Protein AF-A0A949IE96-F1 (afdb_monomer_lite)

Foldseek 3Di:
DVVVVVVVCVVDPVVVVVVVVVVVVLVVVLVCQVVVVDPDHSVVSVVVVVVVVVVVVVVLVVVCVVVVHDRPD

Sequence (73 aa):
MFRKIDDILNRITMYKVALYYLIFLLAAGFVLSAMHILSFTYGSLLISVAVLLAANYVFNKIFGALFGVHTNS

pLDDT: mean 84.3, std 8.8, range [48.38, 94.88]

Structure (mmCIF, N/CA/C/O backbone):
data_AF-A0A949IE96-F1
#
_entry.id   AF-A0A949IE96-F1
#
loop_
_atom_site.group_PDB
_atom_site.id
_atom_site.type_symbol
_atom_site.label_atom_id
_atom_site.label_alt_id
_atom_site.label_comp_id
_atom_site.label_asym_id
_atom_site.label_entity_id
_atom_site.label_seq_id
_atom_site.pdbx_PDB_ins_code
_atom_site.Cartn_x
_atom_site.Cartn_y
_atom_site.Cartn_z
_atom_site.occupancy
_atom_site.B_iso_or_equiv
_atom_site.auth_seq_id
_atom_site.auth_comp_id
_atom_site.auth_asym_id
_atom_site.auth_atom_id
_atom_site.pdbx_PDB_model_num
ATOM 1 N N . MET A 1 1 ? -25.712 -22.387 -8.235 1.00 57.12 1 MET A N 1
ATOM 2 C CA . MET A 1 1 ? -24.381 -21.781 -8.468 1.00 57.12 1 MET A CA 1
ATOM 3 C C . MET A 1 1 ? -24.050 -20.704 -7.438 1.00 57.12 1 MET A C 1
ATOM 5 O O . MET A 1 1 ? -22.989 -20.806 -6.846 1.00 57.12 1 MET A O 1
ATOM 9 N N . PHE A 1 2 ? -24.964 -19.771 -7.134 1.00 65.50 2 PHE A N 1
ATOM 10 C CA . PHE A 1 2 ? -24.737 -18.711 -6.135 1.00 65.50 2 PHE A CA 1
ATOM 11 C C . PHE A 1 2 ? -24.572 -19.185 -4.680 1.00 65.50 2 PHE A C 1
ATOM 13 O O . PHE A 1 2 ? -23.682 -18.692 -4.004 1.00 65.50 2 PHE A O 1
ATOM 20 N N . ARG A 1 3 ? -25.313 -20.213 -4.228 1.00 72.94 3 ARG A N 1
ATOM 21 C CA . ARG A 1 3 ? -25.230 -20.702 -2.829 1.00 72.94 3 ARG A CA 1
ATOM 22 C C . ARG A 1 3 ? -23.816 -21.099 -2.387 1.00 72.94 3 ARG A C 1
ATOM 24 O O . ARG A 1 3 ? -23.419 -20.778 -1.284 1.00 72.94 3 ARG A O 1
ATOM 31 N N . LYS A 1 4 ? -23.024 -21.725 -3.268 1.00 76.81 4 LYS A N 1
ATOM 32 C CA . LYS A 1 4 ? -21.643 -22.124 -2.933 1.00 76.81 4 LYS A CA 1
ATOM 33 C C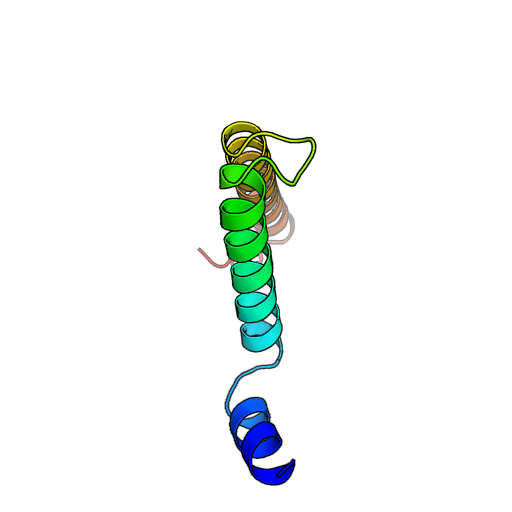 . LYS A 1 4 ? -20.718 -20.921 -2.741 1.00 76.81 4 LYS A C 1
ATOM 35 O O . LYS A 1 4 ? -19.838 -20.967 -1.893 1.00 76.81 4 LYS A O 1
ATOM 40 N N . ILE A 1 5 ? -20.899 -19.877 -3.552 1.00 77.94 5 ILE A N 1
ATOM 41 C CA . ILE A 1 5 ? -20.111 -18.645 -3.454 1.00 77.94 5 ILE A CA 1
ATOM 42 C C . ILE A 1 5 ? -20.532 -17.887 -2.194 1.00 77.94 5 ILE A C 1
ATOM 44 O O . ILE A 1 5 ? -19.659 -17.475 -1.443 1.00 77.94 5 ILE A O 1
ATOM 48 N N . ASP A 1 6 ? -21.836 -17.797 -1.917 1.00 76.19 6 ASP A N 1
ATOM 49 C CA . ASP A 1 6 ? -22.370 -17.198 -0.687 1.00 76.19 6 ASP A CA 1
ATOM 50 C C . ASP A 1 6 ? -21.896 -17.920 0.575 1.00 76.19 6 ASP A C 1
ATOM 52 O O . ASP A 1 6 ? -21.506 -17.267 1.534 1.00 76.19 6 ASP A O 1
ATOM 56 N N . ASP A 1 7 ? -21.866 -19.254 0.588 1.00 78.31 7 ASP A N 1
ATOM 57 C CA . ASP A 1 7 ? -21.404 -20.021 1.751 1.00 78.31 7 ASP A CA 1
ATOM 58 C C . ASP A 1 7 ? -19.906 -19.788 2.017 1.00 78.31 7 ASP A C 1
ATOM 60 O O . ASP A 1 7 ? -19.475 -19.680 3.167 1.00 78.31 7 ASP A O 1
ATOM 64 N N . ILE A 1 8 ? -19.100 -19.658 0.956 1.00 77.81 8 ILE A N 1
ATOM 65 C CA . ILE A 1 8 ? -17.678 -19.297 1.059 1.00 77.81 8 ILE A CA 1
ATOM 66 C C . ILE A 1 8 ? -17.532 -17.847 1.529 1.00 77.81 8 ILE A C 1
ATOM 68 O O . ILE A 1 8 ? -16.711 -17.567 2.404 1.00 77.81 8 ILE A O 1
ATOM 72 N N . LEU A 1 9 ? -18.329 -16.937 0.970 1.00 75.31 9 LEU A N 1
ATOM 73 C CA . LEU A 1 9 ? -18.286 -15.513 1.275 1.00 75.31 9 LEU A CA 1
ATOM 74 C C . LEU A 1 9 ? -18.737 -15.233 2.709 1.00 75.31 9 LEU A C 1
ATOM 76 O O . LEU A 1 9 ? -18.103 -14.435 3.379 1.00 75.31 9 LEU A O 1
ATOM 80 N N . ASN A 1 10 ? -19.744 -15.943 3.219 1.00 76.25 10 ASN A N 1
ATOM 81 C CA . ASN A 1 10 ? -20.183 -15.859 4.614 1.00 76.25 10 ASN A CA 1
ATOM 82 C C . ASN A 1 10 ? -19.172 -16.465 5.592 1.00 76.25 10 ASN A C 1
ATOM 84 O O . ASN A 1 10 ? -19.114 -16.065 6.754 1.00 76.25 10 ASN A O 1
ATOM 88 N N . ARG A 1 11 ? -18.359 -17.428 5.145 1.00 76.25 11 ARG A N 1
ATOM 89 C CA . ARG A 1 11 ? -17.299 -18.027 5.967 1.00 76.25 11 ARG A CA 1
ATOM 90 C C . ARG A 1 11 ? -16.090 -17.104 6.123 1.00 76.25 11 ARG A C 1
ATOM 92 O O . ARG A 1 11 ? -15.312 -17.257 7.066 1.00 76.25 11 ARG A O 1
ATOM 99 N N . ILE A 1 12 ? -15.906 -16.168 5.198 1.00 79.50 12 ILE A N 1
ATOM 100 C CA . ILE A 1 12 ? -14.805 -15.210 5.190 1.00 79.50 12 ILE A CA 1
ATOM 101 C C . ILE A 1 12 ? -15.353 -13.863 5.675 1.00 79.50 12 ILE A C 1
ATOM 103 O O . ILE A 1 12 ? -16.358 -13.375 5.184 1.00 79.50 12 ILE A O 1
ATOM 107 N N . THR A 1 13 ? -14.704 -13.213 6.643 1.00 78.50 13 THR A N 1
ATOM 108 C CA . THR A 1 13 ? -15.141 -11.864 7.037 1.00 78.50 13 THR A CA 1
ATOM 109 C C . THR A 1 13 ? -15.042 -10.920 5.835 1.00 78.50 13 THR A C 1
ATOM 111 O O . THR A 1 13 ? -14.051 -10.972 5.105 1.00 78.50 13 THR A O 1
ATOM 114 N N . MET A 1 14 ? -16.028 -10.036 5.626 1.00 76.81 14 MET A N 1
ATOM 115 C CA . MET A 1 14 ? -16.036 -9.104 4.480 1.00 76.81 14 MET A CA 1
ATOM 116 C C . MET A 1 14 ? -14.703 -8.357 4.297 1.00 76.81 14 MET A C 1
ATOM 118 O O . MET A 1 14 ? -14.249 -8.160 3.172 1.00 76.81 14 MET A O 1
ATOM 122 N N . TYR A 1 15 ? -14.024 -8.025 5.400 1.00 77.88 15 TYR A N 1
ATOM 123 C CA . TYR A 1 15 ? -12.681 -7.440 5.391 1.00 77.88 15 TYR A CA 1
ATOM 124 C C . TYR A 1 15 ? -11.641 -8.286 4.631 1.00 77.88 15 TYR A C 1
ATOM 126 O O . TYR A 1 15 ? -10.876 -7.764 3.823 1.00 77.88 15 TYR A O 1
ATOM 134 N N . LYS A 1 16 ? -11.616 -9.605 4.848 1.00 82.12 16 LYS A N 1
ATOM 135 C CA . LYS A 1 16 ? -10.666 -10.512 4.186 1.00 82.12 16 LYS A CA 1
ATOM 136 C C . LYS A 1 16 ? -10.945 -10.635 2.689 1.00 82.12 16 LYS A C 1
ATOM 138 O O . LYS A 1 16 ? -10.002 -10.734 1.915 1.00 82.12 16 LYS A O 1
ATOM 143 N N . VAL A 1 17 ? -12.212 -10.584 2.277 1.00 86.31 17 VAL A N 1
ATOM 144 C CA . VAL A 1 17 ? -12.600 -10.604 0.855 1.00 86.31 17 VAL A CA 1
ATOM 145 C C . VAL A 1 17 ? -12.052 -9.374 0.141 1.00 86.31 17 VAL A C 1
ATOM 147 O O . VAL A 1 17 ? -11.402 -9.504 -0.895 1.00 86.31 17 VAL A O 1
ATOM 150 N N . ALA A 1 18 ? -12.260 -8.191 0.726 1.00 86.19 18 ALA A N 1
ATOM 151 C CA . ALA A 1 18 ? -11.721 -6.945 0.195 1.00 86.19 18 ALA A CA 1
ATOM 152 C C . ALA A 1 18 ? -10.187 -6.993 0.102 1.00 86.19 18 ALA A C 1
ATOM 154 O O . ALA A 1 18 ? -9.617 -6.604 -0.915 1.00 86.19 18 ALA A O 1
ATOM 155 N N . LEU A 1 19 ? -9.523 -7.542 1.123 1.00 86.25 19 LEU A N 1
ATOM 156 C CA . LEU A 1 19 ? -8.070 -7.704 1.140 1.00 86.25 19 LEU A CA 1
ATOM 157 C C . LEU A 1 19 ? -7.577 -8.658 0.039 1.00 86.25 19 LEU A C 1
ATOM 159 O O . LEU A 1 19 ? -6.638 -8.317 -0.676 1.00 86.25 19 LEU A O 1
ATOM 163 N N . TYR A 1 20 ? -8.215 -9.817 -0.156 1.00 88.50 20 TYR A N 1
ATOM 164 C CA . TYR A 1 20 ? -7.856 -10.741 -1.241 1.00 88.50 20 TYR A CA 1
ATOM 165 C C . TYR A 1 20 ? -8.066 -10.1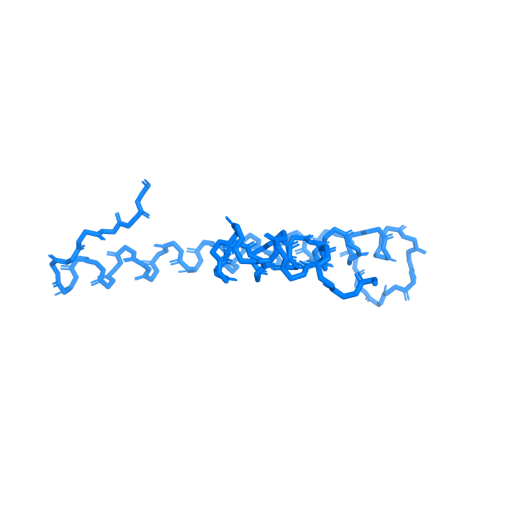28 -2.619 1.00 88.50 20 TYR A C 1
ATOM 167 O O . TYR A 1 20 ? -7.230 -10.306 -3.503 1.00 88.50 20 TYR A O 1
ATOM 175 N N . TYR A 1 21 ? -9.149 -9.374 -2.794 1.00 90.19 21 TYR A N 1
ATOM 176 C CA . TYR A 1 21 ? -9.403 -8.661 -4.035 1.00 90.19 21 TYR A CA 1
ATOM 177 C C . TYR A 1 21 ? -8.332 -7.598 -4.308 1.00 90.19 21 TYR A C 1
ATOM 179 O O . TYR A 1 21 ? -7.829 -7.496 -5.426 1.00 90.19 21 TYR A O 1
ATOM 187 N N . LEU A 1 22 ? -7.912 -6.859 -3.279 1.00 88.88 22 LEU A N 1
ATOM 188 C CA . LEU A 1 22 ? -6.847 -5.868 -3.402 1.00 88.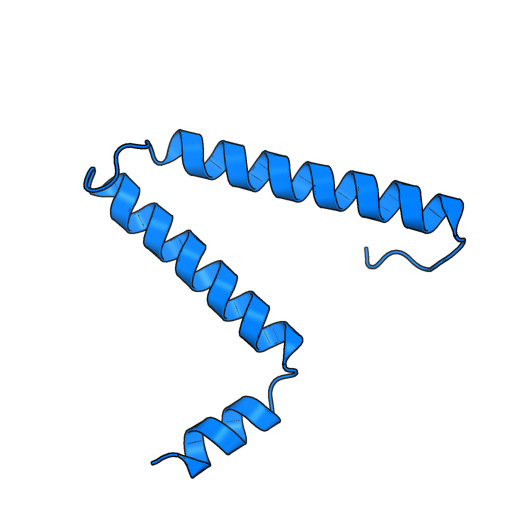88 22 LEU A CA 1
ATOM 189 C C . LEU A 1 22 ? -5.503 -6.516 -3.770 1.00 88.88 22 LEU A C 1
ATOM 191 O O . LEU A 1 22 ? -4.825 -6.033 -4.672 1.00 88.88 22 LEU A O 1
ATOM 195 N N . ILE A 1 23 ? -5.144 -7.638 -3.132 1.00 91.50 23 ILE A N 1
ATOM 196 C CA . ILE A 1 23 ? -3.944 -8.418 -3.484 1.00 91.50 23 ILE A CA 1
ATOM 197 C C . ILE A 1 23 ? -4.021 -8.899 -4.934 1.00 91.50 23 ILE A C 1
ATOM 199 O O . ILE A 1 23 ? -3.040 -8.790 -5.667 1.00 91.50 23 ILE A O 1
ATOM 203 N N . PHE A 1 24 ? -5.179 -9.405 -5.358 1.00 94.38 24 PHE A N 1
ATOM 204 C CA . PHE A 1 24 ? -5.392 -9.859 -6.728 1.00 94.38 24 PHE A CA 1
ATOM 205 C C . PHE A 1 24 ? -5.178 -8.729 -7.743 1.00 94.38 24 PHE A C 1
ATOM 207 O O . PHE A 1 24 ? -4.445 -8.918 -8.711 1.00 94.38 24 PHE A O 1
ATOM 214 N N . LEU A 1 25 ? -5.751 -7.545 -7.507 1.00 91.50 25 LEU A N 1
ATOM 215 C CA . LEU A 1 25 ? -5.550 -6.378 -8.372 1.00 91.50 25 LEU A CA 1
ATOM 216 C C . LEU A 1 25 ? -4.083 -5.953 -8.439 1.00 91.50 25 LEU A C 1
ATOM 218 O O . LEU A 1 25 ? -3.582 -5.621 -9.510 1.00 91.50 25 LEU A O 1
ATOM 222 N N . LEU A 1 26 ? -3.390 -5.984 -7.305 1.00 91.44 26 LEU A N 1
ATOM 223 C CA . LEU A 1 26 ? -1.987 -5.606 -7.204 1.00 91.44 26 LEU A CA 1
ATOM 224 C C . LEU A 1 26 ? -1.101 -6.600 -7.977 1.00 91.44 26 LEU A C 1
ATOM 226 O O . LEU A 1 26 ? -0.247 -6.187 -8.760 1.00 91.44 26 LEU A O 1
ATOM 230 N N . ALA A 1 27 ? -1.370 -7.903 -7.852 1.00 91.56 27 ALA A N 1
ATOM 231 C CA . ALA A 1 27 ? -0.709 -8.951 -8.628 1.00 91.56 27 ALA A CA 1
ATOM 232 C C . ALA A 1 27 ? -1.011 -8.846 -10.133 1.00 91.56 27 ALA A C 1
ATOM 234 O O . ALA A 1 27 ? -0.097 -8.935 -10.952 1.00 91.56 27 ALA A O 1
ATOM 235 N N . ALA A 1 28 ? -2.268 -8.600 -10.513 1.00 92.56 28 ALA A N 1
ATOM 236 C CA . ALA A 1 28 ? -2.651 -8.387 -11.906 1.00 92.56 28 ALA A CA 1
ATOM 237 C C . ALA A 1 28 ? -1.946 -7.156 -12.495 1.00 92.56 28 ALA A C 1
ATOM 239 O O . ALA A 1 28 ? -1.394 -7.232 -13.590 1.00 92.56 28 ALA A O 1
ATOM 240 N N . GLY A 1 29 ? -1.890 -6.051 -11.745 1.00 89.25 29 GLY A N 1
ATOM 241 C CA . GLY A 1 29 ? -1.148 -4.848 -12.116 1.00 89.25 29 GLY A CA 1
ATOM 242 C C . GLY A 1 29 ? 0.344 -5.118 -12.319 1.00 89.25 29 GLY A C 1
ATOM 243 O O . GLY A 1 29 ? 0.922 -4.614 -13.280 1.00 89.25 29 GLY A O 1
ATOM 244 N N . PHE A 1 30 ? 0.953 -5.966 -11.484 1.00 88.56 30 PHE A N 1
ATOM 245 C CA . PHE A 1 30 ? 2.336 -6.413 -11.670 1.00 88.56 30 PHE A CA 1
ATOM 246 C C . PHE A 1 30 ? 2.540 -7.171 -12.974 1.00 88.56 30 PHE A C 1
ATOM 248 O O . PHE A 1 30 ? 3.444 -6.834 -13.735 1.00 88.56 30 PHE A O 1
ATOM 255 N N . VAL A 1 31 ? 1.703 -8.175 -13.242 1.00 91.25 31 VAL A N 1
ATOM 256 C CA . VAL A 1 31 ? 1.797 -8.994 -14.460 1.00 91.25 31 VAL A CA 1
ATOM 257 C C . VAL A 1 31 ? 1.598 -8.125 -15.703 1.00 91.25 31 VAL A C 1
ATOM 259 O O . VAL A 1 31 ? 2.399 -8.175 -16.632 1.00 91.25 31 VAL A O 1
ATOM 262 N N . LEU A 1 32 ? 0.579 -7.267 -15.696 1.00 89.44 32 LEU A N 1
ATOM 263 C CA . LEU A 1 32 ? 0.261 -6.361 -16.800 1.00 89.44 32 LEU A CA 1
ATOM 264 C C . LEU A 1 32 ? 1.367 -5.325 -17.055 1.00 89.44 32 LEU A C 1
ATOM 266 O O . LEU A 1 32 ? 1.688 -5.027 -18.206 1.00 89.44 32 LEU A O 1
ATOM 270 N N . SER A 1 33 ? 1.976 -4.797 -15.992 1.00 87.19 33 SER A N 1
ATOM 271 C CA . SER A 1 33 ? 3.112 -3.878 -16.085 1.00 87.19 33 SER A CA 1
ATOM 272 C C . SER A 1 33 ? 4.388 -4.582 -16.566 1.00 87.19 33 SER A C 1
ATOM 274 O O . SER A 1 33 ? 5.121 -4.023 -17.378 1.00 87.19 33 SER A O 1
ATOM 276 N N . ALA A 1 34 ? 4.625 -5.833 -16.157 1.00 84.00 34 ALA A N 1
ATOM 277 C CA . ALA A 1 34 ? 5.739 -6.645 -16.654 1.00 84.00 34 ALA A CA 1
ATOM 278 C C . ALA A 1 34 ? 5.606 -6.980 -18.151 1.00 84.00 34 ALA A C 1
ATOM 280 O O . ALA A 1 34 ? 6.607 -7.076 -18.853 1.00 84.00 34 ALA A O 1
ATOM 281 N N . MET A 1 35 ? 4.376 -7.101 -18.659 1.00 89.75 35 MET A N 1
ATOM 282 C CA . MET A 1 35 ? 4.095 -7.272 -20.089 1.00 89.75 35 MET A CA 1
ATOM 283 C C . MET A 1 35 ? 4.178 -5.962 -20.895 1.00 89.75 35 MET A C 1
ATOM 285 O O . MET A 1 35 ? 3.862 -5.972 -22.082 1.00 89.75 35 MET A O 1
ATOM 289 N N . HIS A 1 36 ? 4.572 -4.837 -20.279 1.00 83.56 36 HIS A N 1
ATOM 290 C CA . HIS A 1 36 ? 4.617 -3.503 -20.899 1.00 83.56 36 HIS A CA 1
ATOM 291 C C . HIS A 1 36 ? 3.277 -3.023 -21.494 1.00 83.56 36 HIS A C 1
ATOM 293 O O . HIS A 1 36 ? 3.248 -2.110 -22.315 1.00 83.56 36 HIS A O 1
ATOM 299 N N . ILE A 1 37 ? 2.153 -3.607 -21.062 1.00 88.19 37 ILE A N 1
ATOM 300 C CA . ILE A 1 37 ? 0.809 -3.216 -21.521 1.00 88.19 37 ILE A CA 1
ATOM 301 C C . ILE A 1 37 ? 0.386 -1.890 -20.871 1.00 88.19 37 ILE A C 1
ATOM 303 O O . ILE A 1 37 ? -0.395 -1.130 -21.439 1.00 88.19 37 ILE A O 1
ATOM 307 N N . LEU A 1 38 ? 0.898 -1.603 -19.670 1.00 82.62 38 LEU A N 1
ATOM 308 C CA . LEU A 1 38 ? 0.579 -0.399 -18.905 1.00 82.62 38 LEU A CA 1
ATOM 309 C C . LEU A 1 38 ? 1.689 0.643 -19.061 1.00 82.62 38 LEU A C 1
ATOM 311 O O . LEU A 1 38 ? 2.870 0.308 -19.095 1.00 82.62 38 LEU A O 1
ATOM 315 N N . SER A 1 39 ? 1.304 1.922 -19.069 1.00 82.56 39 SER A N 1
ATOM 316 C CA . SER A 1 39 ? 2.211 3.073 -19.228 1.00 82.56 39 SER A CA 1
ATOM 317 C C . SER A 1 39 ? 3.190 3.288 -18.066 1.00 82.56 39 SER A C 1
ATOM 319 O O . SER A 1 39 ? 3.937 4.263 -18.065 1.00 82.56 39 SER A O 1
ATOM 321 N N . PHE A 1 40 ? 3.167 2.421 -17.054 1.00 82.75 40 PHE A N 1
ATOM 322 C CA . PHE A 1 40 ? 4.024 2.490 -15.879 1.00 82.75 40 PHE A CA 1
ATOM 323 C C . PHE A 1 40 ? 4.828 1.197 -15.721 1.00 82.75 40 PHE A C 1
ATOM 325 O O . PHE A 1 40 ? 4.353 0.102 -16.031 1.00 82.75 40 PHE A O 1
ATOM 332 N N . THR A 1 41 ? 6.049 1.326 -15.204 1.00 83.62 41 THR A N 1
ATOM 333 C CA . THR A 1 41 ? 6.988 0.215 -15.012 1.00 83.62 41 THR A CA 1
ATOM 334 C C . THR A 1 41 ? 6.676 -0.558 -13.727 1.00 83.62 41 THR A C 1
ATOM 336 O O . THR A 1 41 ? 6.191 0.003 -12.743 1.00 83.62 41 THR A O 1
ATOM 339 N N . TYR A 1 42 ? 7.038 -1.840 -13.674 1.00 79.75 42 TYR A N 1
ATOM 340 C CA . TYR A 1 42 ? 6.858 -2.671 -12.477 1.00 79.75 42 TYR A CA 1
ATOM 341 C C . TYR A 1 42 ? 7.530 -2.052 -11.235 1.00 79.75 42 TYR A C 1
ATOM 343 O O . TYR A 1 42 ? 7.009 -2.139 -10.124 1.00 79.75 42 TYR A O 1
ATOM 351 N N . GLY A 1 43 ? 8.658 -1.356 -11.429 1.00 86.12 43 GLY A N 1
ATOM 352 C CA . GLY A 1 43 ? 9.364 -0.636 -10.369 1.00 86.12 43 GLY A CA 1
ATOM 353 C C . GLY A 1 43 ? 8.558 0.521 -9.773 1.00 86.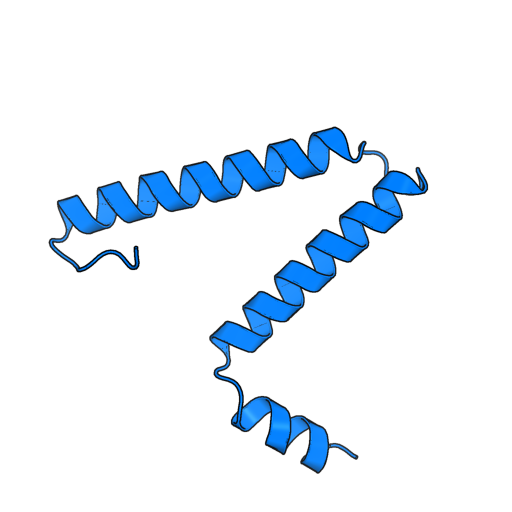12 43 GLY A C 1
ATOM 354 O O . GLY A 1 43 ? 8.544 0.681 -8.555 1.00 86.12 43 GLY A O 1
ATOM 355 N N . SER A 1 44 ? 7.833 1.297 -10.588 1.00 86.56 44 SER A N 1
ATOM 356 C CA . SER A 1 44 ? 7.008 2.394 -10.067 1.00 86.56 44 SER A CA 1
ATOM 357 C C . SER A 1 44 ? 5.814 1.868 -9.274 1.00 86.56 44 SER A C 1
ATOM 359 O O . SER A 1 44 ? 5.473 2.445 -8.246 1.00 86.56 44 SER A O 1
ATOM 361 N N . LEU A 1 45 ? 5.238 0.732 -9.687 1.00 87.44 45 LEU A N 1
ATOM 362 C CA . LEU A 1 45 ? 4.172 0.068 -8.937 1.00 87.44 45 LEU A CA 1
ATOM 363 C C . LEU A 1 45 ? 4.660 -0.387 -7.547 1.00 87.44 45 LEU A C 1
ATOM 365 O O . LEU A 1 45 ? 3.992 -0.107 -6.553 1.00 87.44 45 LEU A O 1
ATOM 369 N N . LEU A 1 46 ? 5.839 -1.024 -7.452 1.00 88.31 46 LEU A N 1
ATOM 370 C CA . LEU A 1 46 ? 6.439 -1.417 -6.163 1.00 88.31 46 LEU A CA 1
ATOM 371 C C . LEU A 1 46 ? 6.638 -0.219 -5.237 1.00 88.31 46 LEU A C 1
ATOM 373 O O . LEU A 1 46 ? 6.278 -0.285 -4.063 1.00 88.31 46 LEU A O 1
ATOM 377 N N . ILE A 1 47 ? 7.202 0.868 -5.767 1.00 92.50 47 ILE A N 1
ATOM 378 C CA . ILE A 1 47 ? 7.477 2.077 -4.986 1.00 92.50 47 ILE A CA 1
ATOM 379 C C . ILE A 1 47 ? 6.169 2.672 -4.461 1.00 92.50 47 ILE A C 1
ATOM 381 O O . ILE A 1 47 ? 6.076 2.968 -3.273 1.00 92.50 47 ILE A O 1
ATOM 385 N N . SER A 1 48 ? 5.134 2.791 -5.297 1.00 91.62 48 SER A N 1
ATOM 386 C CA . SER A 1 48 ? 3.830 3.303 -4.862 1.00 91.62 48 SER A CA 1
ATOM 387 C C . SER A 1 48 ? 3.210 2.447 -3.758 1.00 91.62 48 SER A C 1
ATOM 389 O O . SER A 1 48 ? 2.738 2.989 -2.760 1.00 91.62 48 SER A O 1
ATOM 391 N N . VAL A 1 49 ? 3.250 1.118 -3.892 1.00 92.00 49 VAL A N 1
ATOM 392 C CA . VAL A 1 49 ? 2.740 0.198 -2.864 1.00 92.00 49 VAL A CA 1
ATOM 393 C C . VAL A 1 49 ? 3.525 0.346 -1.560 1.00 92.00 49 VAL A C 1
ATOM 395 O O . VAL A 1 49 ? 2.920 0.460 -0.495 1.00 92.00 49 VAL A O 1
ATOM 398 N N . ALA A 1 50 ? 4.857 0.404 -1.628 1.00 92.56 50 ALA A N 1
ATOM 399 C CA . ALA A 1 50 ? 5.709 0.576 -0.455 1.00 92.56 50 ALA A CA 1
ATOM 400 C C . ALA A 1 50 ? 5.436 1.904 0.266 1.00 92.56 50 ALA A C 1
ATOM 402 O O . ALA A 1 50 ? 5.298 1.919 1.488 1.00 92.56 50 ALA A O 1
ATOM 403 N N . VAL A 1 51 ? 5.296 3.005 -0.479 1.00 94.88 51 VAL A N 1
ATOM 404 C CA . VAL A 1 51 ? 4.971 4.326 0.077 1.00 94.88 51 VAL A CA 1
ATOM 405 C C . VAL A 1 51 ? 3.603 4.312 0.756 1.00 94.88 51 VAL A C 1
ATOM 407 O O . VAL A 1 51 ? 3.481 4.801 1.876 1.00 94.88 51 VAL A O 1
ATOM 410 N N . LEU A 1 52 ? 2.585 3.717 0.128 1.00 92.88 52 LEU A N 1
ATOM 411 C CA . LEU A 1 52 ? 1.243 3.626 0.709 1.00 92.88 52 LEU A CA 1
ATOM 412 C C . LEU A 1 52 ? 1.220 2.778 1.986 1.00 92.88 52 LEU A C 1
ATOM 414 O O . LEU A 1 52 ? 0.589 3.168 2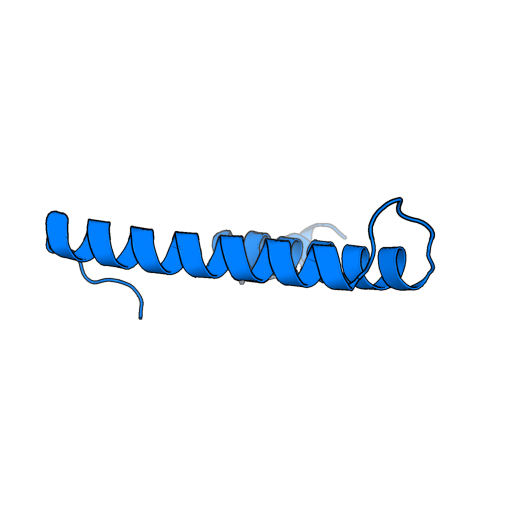.967 1.00 92.88 52 LEU A O 1
ATOM 418 N N . LEU A 1 53 ? 1.924 1.643 2.007 1.00 91.25 53 LEU A N 1
ATOM 419 C CA . LEU A 1 53 ? 2.032 0.801 3.202 1.00 91.25 53 LEU A CA 1
ATOM 420 C C . LEU A 1 53 ? 2.795 1.506 4.327 1.00 91.25 53 LEU A C 1
ATOM 422 O O . LEU A 1 53 ? 2.347 1.477 5.473 1.00 91.25 53 LEU A O 1
ATOM 426 N N . ALA A 1 54 ? 3.902 2.180 4.007 1.00 92.94 54 ALA A N 1
ATOM 427 C CA . ALA A 1 54 ? 4.670 2.956 4.975 1.00 92.94 54 ALA A CA 1
ATOM 428 C C . ALA A 1 54 ? 3.836 4.103 5.559 1.00 92.94 54 ALA A C 1
ATOM 430 O O . ALA A 1 54 ? 3.792 4.271 6.777 1.00 92.94 54 ALA A O 1
ATOM 431 N N . ALA A 1 55 ? 3.122 4.847 4.711 1.00 94.06 55 ALA A N 1
ATOM 432 C CA . ALA A 1 55 ? 2.222 5.907 5.145 1.00 94.06 55 ALA A CA 1
ATOM 433 C C . ALA A 1 55 ? 1.128 5.353 6.066 1.00 94.06 55 ALA A C 1
ATOM 435 O O . ALA A 1 55 ? 0.970 5.843 7.181 1.00 94.06 55 ALA A O 1
ATOM 436 N N . ASN A 1 56 ? 0.431 4.288 5.654 1.00 90.56 56 ASN A N 1
ATOM 437 C CA . ASN A 1 56 ? -0.603 3.654 6.475 1.00 90.56 56 ASN A CA 1
ATOM 438 C C . ASN A 1 56 ? -0.064 3.185 7.829 1.00 90.56 56 ASN A C 1
ATOM 440 O O . ASN A 1 56 ? -0.715 3.402 8.847 1.00 90.56 56 ASN A O 1
ATOM 444 N N . TYR A 1 57 ? 1.130 2.592 7.868 1.00 89.56 57 TYR A N 1
ATOM 445 C CA . TYR A 1 57 ? 1.764 2.175 9.116 1.00 89.56 57 TYR A CA 1
ATOM 446 C C . TYR A 1 57 ? 2.078 3.364 10.033 1.00 89.56 57 TYR A C 1
ATOM 448 O O . TYR A 1 57 ? 1.758 3.331 11.222 1.00 89.56 57 TYR A O 1
ATOM 456 N N . VAL A 1 58 ? 2.661 4.435 9.483 1.00 92.75 58 VAL A N 1
ATOM 457 C CA . VAL A 1 58 ? 2.982 5.657 10.232 1.00 92.75 58 VAL A CA 1
ATOM 458 C C . VAL A 1 58 ? 1.712 6.296 10.786 1.00 92.75 58 VAL A C 1
ATOM 460 O O . VAL A 1 58 ? 1.648 6.569 11.983 1.00 92.75 58 VAL A O 1
ATOM 463 N N . PHE A 1 59 ? 0.681 6.478 9.960 1.00 91.31 59 PHE A N 1
ATOM 464 C CA . PHE A 1 59 ? -0.591 7.043 10.407 1.00 91.31 59 PHE A CA 1
ATOM 465 C C . PHE A 1 59 ? -1.267 6.160 11.453 1.00 91.31 59 PHE A C 1
ATOM 467 O O . PHE A 1 59 ? -1.677 6.674 12.489 1.00 91.31 59 PHE A O 1
ATOM 474 N N . ASN A 1 60 ? -1.321 4.842 11.247 1.00 88.75 60 ASN A N 1
ATOM 475 C CA . ASN A 1 60 ? -1.879 3.909 12.226 1.00 88.75 60 ASN A CA 1
ATOM 476 C C . ASN A 1 60 ? -1.169 4.027 13.584 1.00 88.75 60 ASN A C 1
ATOM 478 O O . ASN A 1 60 ? -1.822 4.086 14.624 1.00 88.75 60 ASN A O 1
ATOM 482 N N . LYS A 1 61 ? 0.164 4.145 13.580 1.00 87.31 61 LYS A N 1
ATOM 483 C CA . LYS A 1 61 ? 0.958 4.322 14.800 1.00 87.31 61 LYS A CA 1
ATOM 484 C C . LYS A 1 61 ? 0.713 5.674 15.473 1.00 87.31 61 LYS A C 1
ATOM 486 O O . LYS A 1 61 ? 0.551 5.718 16.689 1.00 87.31 61 LYS A O 1
ATOM 491 N N . ILE A 1 62 ? 0.674 6.762 14.703 1.00 91.19 62 ILE A N 1
ATOM 492 C CA . ILE A 1 62 ? 0.410 8.112 15.224 1.00 91.19 62 ILE A CA 1
ATOM 493 C C . ILE A 1 62 ? -0.986 8.173 15.843 1.00 91.19 62 ILE A C 1
ATOM 495 O O . ILE A 1 62 ? -1.131 8.617 16.978 1.00 91.19 62 ILE A O 1
ATOM 499 N N . PHE A 1 63 ? -2.006 7.699 15.130 1.00 87.81 63 PHE A N 1
ATOM 500 C CA . PHE A 1 63 ? -3.379 7.727 15.619 1.00 87.81 63 PHE A CA 1
ATOM 501 C C . PHE A 1 63 ? -3.590 6.791 16.806 1.00 87.81 63 PHE A C 1
ATOM 503 O O . PHE A 1 63 ? -4.272 7.171 17.752 1.00 87.81 63 PHE A O 1
ATOM 510 N N . GLY A 1 64 ? -2.958 5.618 16.823 1.00 87.00 64 GLY A N 1
ATOM 511 C CA . GLY A 1 64 ? -2.987 4.747 17.994 1.00 87.00 64 GLY A CA 1
ATOM 512 C C . GLY A 1 64 ? -2.356 5.382 19.230 1.00 87.00 64 GLY A C 1
ATOM 513 O O . GLY A 1 64 ? -2.922 5.297 20.317 1.00 87.00 64 GLY A O 1
ATOM 514 N N . ALA A 1 65 ? -1.233 6.086 19.062 1.00 85.19 65 ALA A N 1
ATOM 515 C CA . ALA A 1 65 ? -0.598 6.828 20.148 1.00 85.19 65 ALA A CA 1
ATOM 516 C C . ALA A 1 65 ? -1.450 8.019 20.619 1.00 85.19 65 ALA A C 1
ATOM 518 O O . ALA A 1 65 ? -1.547 8.260 21.818 1.00 85.19 65 ALA A O 1
ATOM 519 N N . LEU A 1 66 ? -2.087 8.744 19.692 1.00 90.62 66 LEU A N 1
ATOM 520 C CA . LEU A 1 66 ? -2.905 9.919 20.004 1.00 90.62 66 LEU A CA 1
ATOM 521 C C . LEU A 1 66 ? -4.218 9.548 20.707 1.00 90.62 66 LEU A C 1
ATOM 523 O O . LEU A 1 66 ? -4.632 10.231 21.639 1.00 90.62 66 LEU A O 1
ATOM 527 N N . PHE A 1 67 ? -4.870 8.474 20.262 1.00 88.25 67 PHE A N 1
ATOM 528 C CA . PHE A 1 67 ? -6.172 8.045 20.775 1.00 88.25 67 PHE A CA 1
ATOM 529 C C . PHE A 1 67 ? -6.079 6.954 21.854 1.00 88.25 67 PHE A C 1
ATOM 531 O O . PHE A 1 67 ? -7.109 6.526 22.369 1.00 88.25 67 PHE A O 1
ATOM 538 N N . GLY A 1 68 ? -4.872 6.495 22.206 1.00 81.25 68 GLY A N 1
ATOM 539 C CA . GLY A 1 68 ? -4.659 5.469 23.234 1.00 81.25 68 GLY A CA 1
ATOM 540 C C . GLY A 1 68 ? -5.275 4.107 22.891 1.00 81.25 68 GLY A C 1
ATOM 541 O O . GLY A 1 68 ? -5.607 3.339 23.791 1.00 81.25 68 GLY A O 1
ATOM 542 N N . VAL A 1 69 ? -5.465 3.813 21.602 1.00 79.31 69 VAL A N 1
ATOM 543 C CA . VAL A 1 69 ? -6.106 2.579 21.122 1.00 79.31 69 VAL A CA 1
ATOM 544 C C . VAL A 1 69 ? -5.032 1.575 20.719 1.00 79.31 69 VAL A C 1
ATOM 546 O O . VAL A 1 69 ? -4.009 1.947 20.143 1.00 79.31 69 VAL A O 1
ATOM 549 N N . HIS A 1 70 ? -5.270 0.289 20.984 1.00 69.62 70 HIS A N 1
AT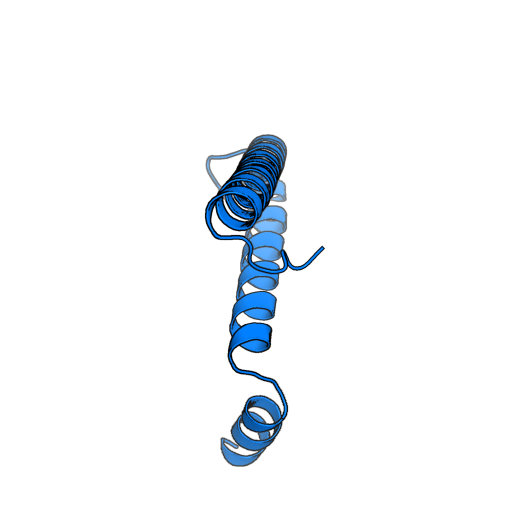OM 550 C CA . HIS A 1 70 ? -4.376 -0.778 20.541 1.00 69.62 70 HIS A CA 1
ATOM 551 C C . HIS A 1 70 ? -4.221 -0.754 19.016 1.00 69.62 70 HIS A C 1
ATOM 553 O O . HIS A 1 70 ? -5.160 -1.036 18.271 1.00 69.62 70 HIS A O 1
ATOM 559 N N . THR A 1 71 ? -3.017 -0.437 18.549 1.00 70.56 71 THR A N 1
ATOM 560 C CA . THR A 1 71 ? -2.659 -0.546 17.138 1.00 70.56 71 THR A CA 1
ATOM 561 C C . THR A 1 71 ? -2.483 -2.013 16.789 1.00 70.56 71 THR A C 1
ATOM 563 O O . THR A 1 71 ? -1.674 -2.694 17.421 1.00 70.56 71 THR A O 1
ATOM 566 N N . ASN A 1 72 ? -3.195 -2.496 15.770 1.00 64.12 72 ASN A N 1
ATOM 567 C CA . ASN A 1 72 ? -2.947 -3.820 15.203 1.00 64.12 72 ASN A CA 1
ATOM 568 C C . ASN A 1 72 ? -1.506 -3.864 14.660 1.00 64.12 72 ASN A C 1
ATOM 570 O O . ASN A 1 72 ? -1.246 -3.293 13.598 1.00 64.12 72 ASN A O 1
ATOM 574 N N . SER A 1 73 ? -0.594 -4.468 15.429 1.00 48.38 73 SER A N 1
ATOM 575 C CA . SER A 1 73 ? 0.819 -4.687 15.084 1.00 48.38 73 SER A CA 1
ATOM 576 C C . SER A 1 73 ? 1.025 -6.140 14.698 1.00 48.38 73 SER A C 1
ATOM 578 O O . SER A 1 73 ? 0.495 -7.000 15.435 1.00 48.38 73 SER A O 1
#

Radius of gyration: 17.08 Å; chains: 1; bounding box: 35×32×45 Å

Secondary structure (DSSP, 8-state):
-HHHHHHHHHHS-HHHHHHHHHHHHHHHHHHHHHTT-SSS-HHHHHHHHHHHHHHHHHHHHHHHHHHT-----